Protein AF-A0A9D6I5J2-F1 (afdb_monomer_lite)

Foldseek 3Di:
DDPDDDPVLVVLLVVLLVVCVPPFPAQCVVVVVVDPDLVVVLVVLVVVVVVCLVVQNPQACPDVVVSHNVHDPSSVVSNVVSCVVRNGDDHQKDWDWDAAQFKIKIWIRHRNDQAWDLFDDDPPRTGRDIDGPIDIDGQHQQFFWDQDPVGDIDTDPDGCPVVVGAVVSVSPDDTHGNND

Radius of gyration: 21.51 Å; chains: 1; bounding box: 46×52×58 Å

pLDDT: mean 91.05, std 6.03, range [53.38, 97.94]

Structure (mmCIF, N/CA/C/O backbone):
data_AF-A0A9D6I5J2-F1
#
_entry.id   AF-A0A9D6I5J2-F1
#
loop_
_atom_site.group_PDB
_atom_site.id
_atom_site.type_symbol
_atom_site.label_atom_id
_atom_site.label_alt_id
_atom_site.label_comp_id
_atom_site.label_asym_id
_atom_site.label_entity_id
_atom_site.label_seq_id
_atom_site.pdbx_PDB_ins_code
_atom_site.Cartn_x
_atom_site.Cartn_y
_atom_site.Cartn_z
_atom_site.occupancy
_atom_site.B_iso_or_equiv
_atom_site.auth_seq_id
_atom_site.auth_comp_id
_atom_site.auth_asym_id
_atom_site.auth_atom_id
_atom_site.pdbx_PDB_model_num
ATOM 1 N N . MET A 1 1 ? -12.663 23.371 1.724 1.00 53.38 1 MET A N 1
ATOM 2 C CA . MET A 1 1 ? -11.372 22.661 1.768 1.00 53.38 1 MET A CA 1
ATOM 3 C C . MET A 1 1 ? -10.570 23.191 0.595 1.00 53.38 1 MET A C 1
ATOM 5 O O . MET A 1 1 ? -11.092 23.171 -0.513 1.00 53.38 1 MET A O 1
ATOM 9 N N . ASP A 1 2 ? -9.428 23.822 0.856 1.00 64.12 2 ASP A N 1
ATOM 10 C CA . ASP A 1 2 ? -8.541 24.316 -0.201 1.00 64.12 2 ASP A CA 1
ATOM 11 C C . ASP A 1 2 ? -7.689 23.136 -0.680 1.00 64.12 2 ASP A C 1
ATOM 13 O O . ASP A 1 2 ? -7.061 22.472 0.138 1.00 64.12 2 ASP A O 1
ATOM 17 N N . PHE A 1 3 ? -7.743 22.833 -1.976 1.00 75.56 3 PHE A N 1
ATOM 18 C CA . PHE A 1 3 ? -7.018 21.717 -2.597 1.00 75.56 3 PHE A CA 1
ATOM 19 C C . PHE A 1 3 ? -5.711 22.172 -3.253 1.00 75.56 3 PHE A C 1
ATOM 21 O O . PHE A 1 3 ? -5.094 21.421 -4.009 1.00 75.56 3 PHE A O 1
ATOM 28 N N . LYS A 1 4 ? -5.305 23.426 -3.033 1.00 87.88 4 LYS A N 1
ATOM 29 C CA . LYS A 1 4 ? -4.032 23.929 -3.536 1.00 87.88 4 LYS A CA 1
ATOM 30 C C . LYS A 1 4 ? -2.887 23.363 -2.713 1.00 87.88 4 LYS A C 1
ATOM 32 O O . LYS A 1 4 ? -2.938 23.359 -1.487 1.00 87.88 4 LYS A O 1
ATOM 37 N N . LEU A 1 5 ? -1.846 22.938 -3.418 1.00 90.81 5 LEU A N 1
ATOM 38 C CA . LEU A 1 5 ? -0.596 22.552 -2.790 1.00 90.81 5 LEU A CA 1
ATOM 39 C C . LEU A 1 5 ? 0.058 23.779 -2.151 1.00 90.81 5 LEU A C 1
ATOM 41 O O . LEU A 1 5 ? 0.074 24.872 -2.719 1.00 90.81 5 LEU A O 1
ATOM 45 N N . SER A 1 6 ? 0.613 23.585 -0.965 1.00 94.69 6 SER A N 1
ATOM 46 C CA . SER A 1 6 ? 1.518 24.530 -0.331 1.00 94.69 6 SER A CA 1
ATOM 47 C C . SER A 1 6 ? 2.826 24.656 -1.131 1.00 94.69 6 SER A C 1
ATOM 49 O O . SER A 1 6 ? 3.204 23.735 -1.858 1.00 94.69 6 SER A O 1
ATOM 51 N N . PRO A 1 7 ? 3.596 25.747 -0.954 1.00 95.75 7 PRO A N 1
ATOM 52 C CA . PRO A 1 7 ? 4.886 25.904 -1.630 1.00 95.75 7 PRO A CA 1
ATOM 53 C C . PRO A 1 7 ? 5.876 24.757 -1.365 1.00 95.75 7 PRO A C 1
ATOM 55 O O . PRO A 1 7 ? 6.688 24.424 -2.227 1.00 95.75 7 PRO A O 1
ATOM 58 N N . GLN A 1 8 ? 5.813 24.137 -0.181 1.00 94.31 8 GLN A N 1
ATOM 59 C CA . GLN A 1 8 ? 6.641 22.977 0.157 1.00 94.31 8 GLN A CA 1
ATOM 60 C C . GLN A 1 8 ? 6.232 21.737 -0.649 1.00 94.31 8 GLN A C 1
ATOM 62 O O . GLN A 1 8 ? 7.090 21.050 -1.201 1.00 94.31 8 GLN A O 1
ATOM 67 N N . GLU A 1 9 ? 4.931 21.472 -0.752 1.00 95.94 9 GLU A N 1
ATOM 68 C CA . GLU A 1 9 ? 4.384 20.353 -1.524 1.00 95.94 9 GLU A CA 1
ATOM 69 C C . GLU A 1 9 ? 4.639 20.524 -3.029 1.00 95.94 9 GLU A C 1
ATOM 71 O O . GLU A 1 9 ? 4.984 19.560 -3.714 1.00 95.94 9 GLU A O 1
ATOM 76 N N . GLU A 1 10 ? 4.552 21.753 -3.547 1.00 96.69 10 GLU A N 1
ATOM 77 C CA . GLU A 1 10 ? 4.939 22.067 -4.927 1.00 96.69 10 GLU A CA 1
ATOM 78 C C . GLU A 1 10 ? 6.428 21.797 -5.168 1.00 96.69 10 GLU A C 1
ATOM 80 O O . GLU A 1 10 ? 6.784 21.119 -6.134 1.00 96.69 10 GLU A O 1
ATOM 85 N N . ALA A 1 11 ? 7.300 22.246 -4.260 1.00 96.69 11 ALA A N 1
ATOM 86 C CA . ALA A 1 11 ? 8.733 21.984 -4.353 1.00 96.69 11 ALA A CA 1
ATOM 87 C C . ALA A 1 11 ? 9.056 20.480 -4.289 1.00 96.69 11 ALA A C 1
ATOM 89 O O . ALA A 1 11 ? 9.929 20.008 -5.027 1.00 96.69 11 ALA A O 1
ATOM 90 N N . PHE A 1 12 ? 8.346 19.715 -3.450 1.00 96.62 12 PHE A N 1
ATOM 91 C CA . PHE A 1 12 ? 8.466 18.258 -3.390 1.00 96.62 12 PHE A CA 1
ATOM 92 C C . PHE A 1 12 ? 8.060 17.611 -4.719 1.00 96.62 12 PHE A C 1
ATOM 94 O O . PHE A 1 12 ? 8.847 16.847 -5.289 1.00 96.62 12 PHE A O 1
ATOM 101 N N . ARG A 1 13 ? 6.879 17.963 -5.249 1.00 97.62 13 ARG A N 1
ATOM 102 C CA . ARG A 1 13 ? 6.378 17.474 -6.543 1.00 97.62 13 ARG A CA 1
ATOM 103 C C . ARG A 1 13 ? 7.376 17.743 -7.662 1.00 97.62 13 ARG A C 1
ATOM 105 O O . ARG A 1 13 ? 7.724 16.836 -8.413 1.00 97.62 13 ARG A O 1
ATOM 112 N N . ASP A 1 14 ? 7.861 18.974 -7.763 1.00 97.88 14 ASP A N 1
ATOM 113 C CA . ASP A 1 14 ? 8.742 19.401 -8.848 1.00 97.88 14 ASP A CA 1
ATOM 114 C C . ASP A 1 14 ? 10.149 18.793 -8.718 1.00 97.88 14 ASP A C 1
ATOM 116 O O . ASP A 1 14 ? 10.824 18.521 -9.716 1.00 97.88 14 ASP A O 1
ATOM 120 N N . GLY A 1 15 ? 10.611 18.545 -7.489 1.00 97.56 15 GLY A N 1
ATOM 121 C CA . GLY A 1 15 ? 11.826 17.776 -7.219 1.00 97.56 15 GLY A CA 1
ATOM 122 C C . GLY A 1 15 ? 11.703 16.323 -7.679 1.00 97.56 15 GLY A C 1
ATOM 123 O O . GLY A 1 15 ? 12.534 15.853 -8.458 1.00 97.56 15 GLY A O 1
ATOM 124 N N . LEU A 1 16 ? 10.640 15.636 -7.252 1.00 97.44 16 LEU A N 1
ATOM 125 C CA . LEU A 1 16 ? 10.357 14.255 -7.645 1.00 97.44 16 LEU A CA 1
ATOM 126 C C . LEU A 1 16 ? 10.171 14.120 -9.158 1.00 97.44 16 LEU A C 1
ATOM 128 O O . LEU A 1 16 ? 10.732 13.215 -9.771 1.00 97.44 16 LEU A O 1
ATOM 132 N N . ARG A 1 17 ? 9.439 15.046 -9.778 1.00 97.88 17 ARG A N 1
ATOM 133 C CA . ARG A 1 17 ? 9.216 15.069 -11.225 1.00 97.88 17 ARG A CA 1
ATOM 134 C C . ARG A 1 17 ? 10.527 15.103 -12.003 1.00 97.88 17 ARG A C 1
ATOM 136 O O . ARG A 1 17 ? 10.732 14.258 -12.871 1.00 97.88 17 ARG A O 1
ATOM 143 N N . ARG A 1 18 ? 11.427 16.029 -11.656 1.00 97.94 18 ARG A N 1
ATOM 144 C CA . ARG A 1 18 ? 12.757 16.126 -12.281 1.00 97.94 18 ARG A CA 1
ATOM 145 C C . ARG A 1 18 ? 13.584 14.866 -12.057 1.00 97.94 18 ARG A C 1
ATOM 147 O O . ARG A 1 18 ? 14.284 14.419 -12.960 1.00 97.94 18 ARG A O 1
ATOM 154 N N . TRP A 1 19 ? 13.501 14.271 -10.868 1.00 97.88 19 TRP A N 1
ATOM 155 C CA . TRP A 1 19 ? 14.199 13.019 -10.593 1.00 97.88 19 TRP A CA 1
ATOM 156 C C . TRP A 1 19 ? 13.673 11.873 -11.470 1.00 97.88 19 TRP A C 1
ATOM 158 O O . TRP A 1 19 ? 14.471 11.134 -12.049 1.00 97.88 19 TRP A O 1
ATOM 168 N N . LEU A 1 20 ? 12.350 11.758 -11.630 1.00 97.56 20 LEU A N 1
ATOM 169 C CA . LEU A 1 20 ? 11.712 10.750 -12.480 1.00 97.56 20 LEU A CA 1
ATOM 170 C C . LEU A 1 20 ? 12.040 10.942 -13.964 1.00 97.56 20 LEU A C 1
ATOM 172 O O . LEU A 1 20 ? 12.239 9.952 -14.656 1.00 97.56 20 LEU A O 1
ATOM 176 N N . GLU A 1 21 ? 12.158 12.175 -14.457 1.00 96.50 21 GLU A N 1
ATOM 177 C CA . GLU A 1 21 ? 12.567 12.444 -15.848 1.00 96.50 21 GLU A CA 1
ATOM 178 C C . GLU A 1 21 ? 13.942 11.853 -16.191 1.00 96.50 21 GLU A C 1
ATOM 180 O O . GLU A 1 21 ? 14.167 11.437 -17.326 1.00 96.50 21 GLU A O 1
ATOM 185 N N . VAL A 1 22 ? 14.846 11.788 -15.210 1.00 96.81 22 VAL A N 1
ATOM 186 C CA . VAL A 1 22 ? 16.203 11.250 -15.384 1.00 96.81 22 VAL A CA 1
ATOM 187 C C . VAL A 1 22 ? 16.272 9.750 -15.087 1.00 96.81 22 VAL A C 1
ATOM 189 O O . VAL A 1 22 ? 17.020 9.028 -15.743 1.00 96.81 22 VAL A O 1
ATOM 192 N N . ASN A 1 23 ? 15.524 9.272 -14.088 1.00 96.88 23 ASN A N 1
ATOM 193 C CA . ASN A 1 23 ? 15.721 7.936 -13.518 1.00 96.88 23 ASN A CA 1
ATOM 194 C C . ASN A 1 23 ? 14.630 6.925 -13.875 1.00 96.88 23 ASN A C 1
ATOM 196 O O . ASN A 1 23 ? 14.892 5.721 -13.806 1.00 96.88 23 ASN A O 1
ATOM 200 N N . ALA A 1 24 ? 13.417 7.370 -14.219 1.00 94.69 24 ALA A N 1
ATOM 201 C CA . ALA A 1 24 ? 12.339 6.451 -14.554 1.00 94.69 24 ALA A CA 1
ATOM 202 C C . ALA A 1 24 ? 12.680 5.699 -15.851 1.00 94.69 24 ALA A C 1
ATOM 204 O O . ALA A 1 24 ? 13.175 6.295 -16.809 1.00 94.69 24 ALA A O 1
ATOM 205 N N . PRO A 1 25 ? 12.366 4.400 -15.945 1.00 91.75 25 PRO A N 1
ATOM 206 C CA . PRO A 1 25 ? 12.736 3.593 -17.107 1.00 91.75 25 PRO A CA 1
ATOM 207 C C . PRO A 1 25 ? 11.886 3.858 -18.361 1.00 91.75 25 PRO A C 1
ATOM 209 O O . PRO A 1 25 ? 11.995 3.134 -19.353 1.00 91.75 25 PRO A O 1
ATOM 212 N N . GLY A 1 26 ? 11.036 4.886 -18.327 1.00 90.62 26 GLY A N 1
ATOM 213 C CA . GLY A 1 26 ? 9.978 5.136 -19.297 1.00 90.62 26 GLY A CA 1
ATOM 214 C C . GLY A 1 26 ? 8.699 4.368 -18.966 1.00 90.62 26 GLY A C 1
ATOM 215 O O . GLY A 1 26 ? 8.538 3.846 -17.866 1.00 90.62 26 GLY A O 1
ATOM 216 N N . ASP A 1 27 ? 7.786 4.306 -19.938 1.00 94.88 27 ASP A N 1
ATOM 217 C CA . ASP A 1 27 ? 6.469 3.679 -19.785 1.00 94.88 27 ASP A CA 1
ATOM 218 C C . ASP A 1 27 ? 6.597 2.195 -19.413 1.00 94.88 27 ASP A C 1
ATOM 220 O O . ASP A 1 27 ? 6.912 1.351 -20.264 1.00 94.88 27 ASP A O 1
ATOM 224 N N . TRP A 1 28 ? 6.331 1.877 -18.144 1.00 93.62 28 TRP A N 1
ATOM 225 C CA . TRP A 1 28 ? 6.510 0.538 -17.602 1.00 93.62 28 TRP A CA 1
ATOM 226 C C . TRP A 1 28 ? 5.716 -0.518 -18.369 1.00 93.62 28 TRP A C 1
ATOM 228 O O . TRP A 1 28 ? 6.221 -1.618 -18.584 1.00 93.62 28 TRP A O 1
ATOM 238 N N . ALA A 1 29 ? 4.531 -0.186 -18.891 1.00 91.06 29 ALA A N 1
ATOM 239 C CA . ALA A 1 29 ? 3.733 -1.129 -19.672 1.00 91.06 29 ALA A CA 1
ATOM 240 C C . ALA A 1 29 ? 4.449 -1.594 -20.954 1.00 91.06 29 ALA A C 1
ATOM 242 O O . ALA A 1 29 ? 4.227 -2.721 -21.399 1.00 91.06 29 ALA A O 1
ATOM 243 N N . LYS A 1 30 ? 5.328 -0.755 -21.521 1.00 93.25 30 LYS A N 1
ATOM 244 C CA . LYS 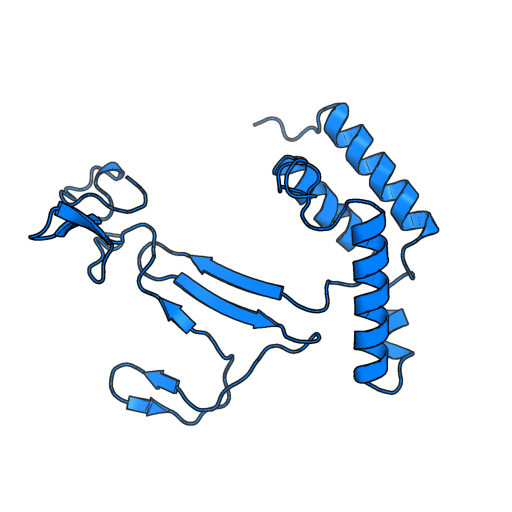A 1 30 ? 6.172 -1.074 -22.687 1.00 93.25 30 LYS A CA 1
ATOM 245 C C . LYS A 1 30 ? 7.522 -1.664 -22.298 1.00 93.25 30 LYS A C 1
ATOM 247 O O . LYS A 1 30 ? 8.108 -2.418 -23.069 1.00 93.25 30 LYS A O 1
ATOM 252 N N . VAL A 1 31 ? 8.060 -1.277 -21.144 1.00 92.94 31 VAL A N 1
ATOM 253 C CA . VAL A 1 31 ? 9.337 -1.803 -20.648 1.00 92.94 31 VAL A CA 1
ATOM 254 C C . VAL A 1 31 ? 9.159 -3.246 -20.185 1.00 92.94 31 VAL A C 1
ATOM 256 O O . VAL A 1 31 ? 9.949 -4.099 -20.578 1.00 92.94 31 VAL A O 1
ATOM 259 N N . ARG A 1 32 ? 8.082 -3.550 -19.448 1.00 90.44 32 ARG A N 1
ATOM 260 C CA . ARG A 1 32 ? 7.796 -4.900 -18.937 1.00 90.44 32 ARG A CA 1
ATOM 261 C C . ARG A 1 32 ? 7.727 -5.953 -20.044 1.00 90.44 32 ARG A C 1
ATOM 263 O O . ARG A 1 32 ? 8.176 -7.073 -19.847 1.00 90.44 32 ARG A O 1
ATOM 270 N N . SER A 1 33 ? 7.221 -5.589 -21.227 1.00 90.75 33 SER A N 1
ATOM 271 C CA . SER A 1 33 ? 7.093 -6.509 -22.365 1.00 90.75 33 SER A CA 1
ATOM 272 C C . SER A 1 33 ? 8.424 -6.835 -23.049 1.00 90.75 33 SER A C 1
ATOM 274 O O . SER A 1 33 ? 8.434 -7.621 -23.989 1.00 90.75 33 SER A O 1
ATOM 276 N N . ARG A 1 34 ? 9.537 -6.208 -22.637 1.00 92.62 34 ARG A N 1
ATOM 277 C CA . ARG A 1 34 ? 10.881 -6.487 -23.171 1.00 92.62 34 ARG A CA 1
ATOM 278 C C . ARG A 1 34 ? 11.565 -7.662 -22.481 1.00 92.62 34 ARG A C 1
ATOM 280 O O . ARG A 1 34 ? 12.508 -8.207 -23.041 1.00 92.62 34 ARG A O 1
ATOM 287 N N . PHE A 1 35 ? 11.130 -8.012 -21.276 1.00 92.69 35 PHE A N 1
ATOM 288 C CA . PHE A 1 35 ? 11.695 -9.125 -20.523 1.00 92.69 35 PHE A CA 1
ATOM 289 C C . PHE A 1 35 ? 11.062 -10.432 -20.986 1.00 92.69 35 PHE A C 1
ATOM 291 O O . PHE A 1 35 ? 9.840 -10.509 -21.140 1.00 92.69 35 PHE A O 1
ATOM 298 N N . ALA A 1 36 ? 11.894 -11.446 -21.213 1.00 91.75 36 ALA A N 1
ATOM 299 C CA . ALA A 1 36 ? 11.443 -12.749 -21.686 1.00 91.75 36 ALA A CA 1
ATOM 300 C C . ALA A 1 36 ? 10.888 -13.591 -20.536 1.00 91.75 36 ALA A C 1
ATOM 302 O O . ALA A 1 36 ? 9.972 -14.390 -20.731 1.00 91.75 36 ALA A O 1
ATOM 303 N N . THR A 1 37 ? 11.442 -13.398 -19.338 1.00 92.25 37 THR A N 1
ATOM 304 C CA . THR A 1 37 ? 11.060 -14.143 -18.141 1.00 92.25 37 THR A CA 1
ATOM 305 C C . THR A 1 37 ? 10.573 -13.219 -17.038 1.00 92.25 37 THR A C 1
ATOM 307 O O . THR A 1 37 ? 10.776 -12.002 -17.045 1.00 92.25 37 THR A O 1
ATOM 310 N N . ARG A 1 38 ? 9.898 -13.814 -16.060 1.00 85.75 38 ARG A N 1
ATOM 311 C CA . ARG A 1 38 ? 9.372 -13.088 -14.909 1.00 85.75 38 ARG A CA 1
ATOM 312 C C . ARG A 1 38 ? 10.472 -12.782 -13.904 1.00 85.75 38 ARG A C 1
ATOM 314 O O . ARG A 1 38 ? 10.492 -11.704 -13.326 1.00 85.75 38 ARG A O 1
ATOM 321 N N . GLU A 1 39 ? 11.428 -13.686 -13.756 1.00 90.56 39 GLU A N 1
ATOM 322 C CA . GLU A 1 39 ? 12.621 -13.515 -12.934 1.00 90.56 39 GLU A CA 1
ATOM 323 C C . GLU A 1 39 ? 13.403 -12.263 -13.352 1.00 90.56 39 GLU A C 1
ATOM 325 O O . GLU A 1 39 ? 13.824 -11.486 -12.495 1.00 90.56 39 GLU A O 1
ATOM 330 N N . GLU A 1 40 ? 13.524 -12.017 -14.660 1.00 93.00 40 GLU A N 1
ATOM 331 C CA . GLU A 1 40 ? 14.116 -10.793 -15.207 1.00 93.00 40 GLU A CA 1
ATOM 332 C C . GLU A 1 40 ? 13.313 -9.540 -14.832 1.00 93.00 40 GLU A C 1
ATOM 334 O O . GLU A 1 40 ? 13.896 -8.543 -14.400 1.00 93.00 40 GLU A O 1
ATOM 339 N N . GLN A 1 41 ? 11.978 -9.592 -14.935 1.00 92.19 41 GLN A N 1
ATOM 340 C CA . GLN A 1 41 ? 11.111 -8.483 -14.517 1.00 92.19 41 GLN A CA 1
ATOM 341 C C . GLN A 1 41 ? 11.279 -8.176 -13.027 1.00 92.19 41 GLN A C 1
ATOM 343 O O . GLN A 1 41 ? 11.399 -7.015 -12.648 1.00 92.19 41 GLN A O 1
ATOM 348 N N . ILE A 1 42 ? 11.332 -9.197 -12.171 1.00 92.25 42 ILE A N 1
ATOM 349 C CA . ILE A 1 42 ? 11.482 -9.016 -10.723 1.00 92.25 42 ILE A CA 1
ATOM 350 C C . ILE A 1 42 ? 12.871 -8.514 -10.354 1.00 92.25 42 ILE A C 1
ATOM 352 O O . ILE A 1 42 ? 12.988 -7.635 -9.499 1.00 92.25 42 ILE A O 1
ATOM 356 N N . ALA A 1 43 ? 13.922 -9.005 -11.009 1.00 93.62 43 ALA A N 1
ATOM 357 C CA . ALA A 1 43 ? 15.262 -8.456 -10.841 1.00 93.62 43 ALA A CA 1
ATOM 358 C C . ALA A 1 43 ? 15.291 -6.960 -11.194 1.00 93.62 43 ALA A C 1
ATOM 360 O O . ALA A 1 43 ? 15.827 -6.157 -10.430 1.00 93.62 43 ALA A O 1
ATOM 361 N N . PHE A 1 44 ? 14.633 -6.580 -12.292 1.00 95.06 44 PHE A N 1
ATOM 362 C CA . PHE A 1 44 ? 14.490 -5.186 -12.690 1.00 95.06 44 PHE A CA 1
ATOM 363 C C . PHE A 1 44 ? 13.695 -4.356 -11.669 1.00 95.06 44 PHE A C 1
ATOM 365 O O . PHE A 1 44 ? 14.143 -3.284 -11.269 1.00 95.06 44 PHE A O 1
ATOM 372 N N . LEU A 1 45 ? 12.544 -4.847 -11.197 1.00 94.44 45 LEU A N 1
ATOM 373 C CA . LEU A 1 45 ? 11.729 -4.147 -10.198 1.00 94.44 45 LEU A CA 1
ATOM 374 C C . LEU A 1 45 ? 12.461 -3.977 -8.859 1.00 94.44 45 LEU A C 1
ATOM 376 O O . LEU A 1 45 ? 12.287 -2.963 -8.186 1.00 94.44 45 LEU A O 1
ATOM 380 N N . ARG A 1 46 ? 13.315 -4.933 -8.473 1.00 94.75 46 ARG A N 1
ATOM 381 C CA . ARG A 1 46 ? 14.181 -4.811 -7.289 1.00 94.75 46 ARG A CA 1
ATOM 382 C C . ARG A 1 46 ? 15.269 -3.749 -7.477 1.00 94.75 46 ARG A C 1
ATOM 384 O O . ARG A 1 46 ? 15.549 -3.021 -6.528 1.00 94.75 46 ARG A O 1
ATOM 391 N N . ASP A 1 47 ? 15.857 -3.630 -8.671 1.00 95.56 47 ASP A N 1
ATOM 392 C CA . ASP A 1 47 ? 16.780 -2.526 -8.994 1.00 95.56 47 ASP A CA 1
ATOM 393 C C . ASP A 1 47 ? 16.058 -1.174 -8.957 1.00 95.56 47 ASP A C 1
ATOM 395 O O . ASP A 1 47 ? 16.531 -0.223 -8.340 1.00 95.56 47 ASP A O 1
ATOM 399 N N . TRP A 1 48 ? 14.858 -1.107 -9.533 1.00 95.81 48 TRP A N 1
ATOM 400 C CA . TRP A 1 48 ? 14.015 0.082 -9.483 1.00 95.81 48 TRP A CA 1
ATOM 401 C C . TRP A 1 48 ? 13.680 0.501 -8.044 1.00 95.81 48 TRP A C 1
ATOM 403 O O . TRP A 1 48 ? 13.888 1.657 -7.670 1.00 95.81 48 TRP A O 1
ATOM 413 N N . GLN A 1 49 ? 13.244 -0.442 -7.204 1.00 95.19 49 GLN A N 1
ATOM 414 C CA . GLN A 1 49 ? 13.002 -0.196 -5.782 1.00 95.19 49 GLN A CA 1
ATOM 415 C C . GLN A 1 49 ? 14.265 0.300 -5.065 1.00 95.19 49 GLN A C 1
ATOM 417 O O . GLN A 1 49 ? 14.174 1.193 -4.223 1.00 95.19 49 GLN A O 1
ATOM 422 N N . ARG A 1 50 ? 15.443 -0.247 -5.392 1.00 95.44 50 ARG A N 1
ATOM 423 C CA . ARG A 1 50 ? 16.719 0.209 -4.825 1.00 95.44 50 ARG A CA 1
ATOM 424 C C . ARG A 1 50 ? 17.001 1.667 -5.181 1.00 95.44 50 ARG A C 1
ATOM 426 O O . ARG A 1 50 ? 17.336 2.434 -4.288 1.00 95.44 50 ARG A O 1
ATOM 433 N N . ARG A 1 51 ? 16.795 2.075 -6.436 1.00 96.19 51 ARG A N 1
ATOM 434 C CA . ARG A 1 51 ? 16.964 3.480 -6.857 1.00 96.19 51 ARG A CA 1
ATOM 435 C C . ARG A 1 51 ? 16.011 4.419 -6.126 1.00 96.19 51 ARG A C 1
ATOM 437 O O . ARG A 1 51 ? 16.418 5.493 -5.695 1.00 96.19 51 ARG A O 1
ATOM 444 N N . LEU A 1 52 ? 14.750 4.010 -5.961 1.00 95.50 52 LEU A N 1
ATOM 445 C CA . LEU A 1 52 ? 13.781 4.764 -5.162 1.00 95.50 52 LEU A CA 1
ATOM 446 C C . LEU A 1 52 ? 14.230 4.879 -3.700 1.00 95.50 52 LEU A C 1
ATOM 448 O O . LEU A 1 52 ? 14.118 5.951 -3.114 1.00 95.50 52 LEU A O 1
ATOM 452 N N . TYR A 1 53 ? 14.759 3.801 -3.118 1.00 93.88 53 TYR A N 1
ATOM 453 C CA . TYR A 1 53 ? 15.296 3.806 -1.758 1.00 93.88 53 TYR A CA 1
ATOM 454 C C . TYR A 1 53 ? 16.494 4.752 -1.617 1.00 93.88 53 TYR A C 1
ATOM 456 O O . TYR A 1 53 ? 16.490 5.599 -0.731 1.00 93.88 53 TYR A O 1
ATOM 464 N N . GLU A 1 54 ? 17.472 4.673 -2.521 1.00 94.50 54 GLU A N 1
ATOM 465 C CA . GLU A 1 54 ? 18.657 5.544 -2.527 1.00 94.50 54 GLU A CA 1
ATOM 466 C C . GLU A 1 54 ? 18.292 7.027 -2.691 1.00 94.50 54 GLU A C 1
ATOM 468 O O . GLU A 1 54 ? 18.954 7.898 -2.131 1.00 94.50 54 GLU A O 1
ATOM 473 N N . ALA A 1 55 ? 17.204 7.323 -3.406 1.00 94.44 55 ALA A N 1
ATOM 474 C CA . ALA A 1 55 ? 16.654 8.671 -3.539 1.00 94.44 55 ALA A CA 1
ATOM 475 C C . ALA A 1 55 ? 15.755 9.109 -2.359 1.00 94.44 55 ALA A C 1
ATOM 477 O O . ALA A 1 55 ? 15.267 10.242 -2.337 1.00 94.44 55 ALA A O 1
ATOM 478 N N . GLY A 1 56 ? 15.538 8.241 -1.365 1.00 93.31 56 GLY A N 1
ATOM 479 C CA . GLY A 1 56 ? 14.739 8.528 -0.170 1.00 93.31 56 GLY A CA 1
ATOM 480 C C . GLY A 1 56 ? 13.224 8.494 -0.398 1.00 93.31 56 GLY A C 1
ATOM 481 O O . GLY A 1 56 ? 12.488 9.202 0.289 1.00 93.31 56 GLY A O 1
ATOM 482 N N . TYR A 1 57 ? 12.754 7.715 -1.376 1.00 93.56 57 TYR A N 1
ATOM 483 C CA . TYR A 1 57 ? 11.335 7.556 -1.719 1.00 93.56 57 TYR A CA 1
ATOM 484 C C . TYR A 1 57 ? 10.711 6.242 -1.219 1.00 93.56 57 TYR A C 1
ATOM 486 O O . TYR A 1 57 ? 9.516 6.013 -1.394 1.00 93.56 57 TYR A O 1
ATOM 494 N N . VAL A 1 58 ? 11.487 5.373 -0.569 1.00 92.06 58 VAL A N 1
ATOM 495 C CA . VAL A 1 58 ? 10.971 4.184 0.129 1.00 92.06 58 VAL A CA 1
ATOM 496 C C . VAL A 1 58 ? 10.858 4.503 1.617 1.00 92.06 58 VAL A C 1
ATOM 498 O O . VAL A 1 58 ? 11.766 5.101 2.184 1.00 92.06 58 VAL A O 1
ATOM 501 N N . GLY A 1 59 ? 9.741 4.130 2.251 1.00 89.50 59 GLY A N 1
ATOM 502 C CA . GLY A 1 59 ? 9.484 4.501 3.650 1.00 89.50 59 GLY A CA 1
ATOM 503 C C . GLY A 1 59 ? 9.200 5.997 3.830 1.00 89.50 59 GLY A C 1
ATOM 504 O O . GLY A 1 59 ? 9.565 6.576 4.844 1.00 89.50 59 GLY A O 1
ATOM 505 N N . LEU A 1 60 ? 8.560 6.634 2.841 1.00 91.75 60 LEU A N 1
ATOM 506 C CA . LEU A 1 60 ? 8.316 8.084 2.794 1.00 91.75 60 LEU A CA 1
ATOM 507 C C . LEU A 1 60 ? 7.791 8.669 4.112 1.00 91.75 60 LEU A C 1
ATOM 509 O O . LEU A 1 60 ? 8.389 9.603 4.631 1.00 91.75 60 LEU A O 1
ATOM 513 N N . HIS A 1 61 ? 6.725 8.100 4.673 1.00 90.81 61 HIS A N 1
ATOM 514 C CA . HIS A 1 61 ? 6.097 8.606 5.899 1.00 90.81 61 HIS A CA 1
ATOM 515 C C . HIS A 1 61 ? 6.844 8.231 7.188 1.00 90.81 61 HIS A C 1
ATOM 517 O O . HIS A 1 61 ? 6.511 8.741 8.255 1.00 90.81 61 HIS A O 1
ATOM 523 N N . TRP A 1 62 ? 7.821 7.319 7.125 1.00 92.31 62 TRP A N 1
ATOM 524 C CA . TRP A 1 62 ? 8.548 6.901 8.321 1.00 92.31 62 TRP A CA 1
ATOM 525 C C . TRP A 1 62 ? 9.421 8.053 8.817 1.00 92.31 62 TRP A C 1
ATOM 527 O O . TRP A 1 62 ? 10.023 8.741 7.988 1.00 92.31 62 TRP A O 1
ATOM 537 N N . PRO A 1 63 ? 9.530 8.256 10.140 1.00 93.38 63 PRO A N 1
ATOM 538 C CA . PRO A 1 63 ? 10.458 9.226 10.703 1.00 93.38 63 PRO A CA 1
ATOM 539 C C . PRO A 1 63 ? 11.898 8.997 10.227 1.00 93.38 63 PRO A C 1
ATOM 541 O O . PRO A 1 63 ? 12.306 7.873 9.907 1.00 93.38 63 PRO A O 1
ATOM 544 N N . THR A 1 64 ? 12.678 10.074 10.167 1.00 91.56 64 THR A N 1
ATOM 545 C CA . THR A 1 64 ? 14.041 10.042 9.620 1.00 91.56 64 THR A CA 1
ATOM 546 C C . THR A 1 64 ? 14.990 9.221 10.491 1.00 91.56 64 THR A C 1
ATOM 548 O O . THR A 1 64 ? 15.887 8.566 9.961 1.00 91.56 64 THR A O 1
ATOM 551 N N . GLU A 1 65 ? 14.754 9.154 11.803 1.00 93.38 65 GLU A N 1
ATOM 552 C CA . GLU A 1 65 ? 15.491 8.304 12.744 1.00 93.38 65 GLU A CA 1
ATOM 553 C C . GLU A 1 65 ? 15.353 6.800 12.453 1.00 93.38 65 GLU A C 1
ATOM 555 O O . GLU A 1 65 ? 16.226 6.020 12.832 1.00 93.38 65 GLU A O 1
ATOM 560 N N . TYR A 1 66 ? 14.301 6.394 11.735 1.00 91.00 66 TYR A N 1
ATOM 561 C CA . TYR A 1 66 ? 14.081 5.015 11.290 1.00 91.00 66 TYR A CA 1
ATOM 562 C C . TYR A 1 66 ? 14.452 4.800 9.815 1.00 91.00 66 TYR A C 1
ATOM 564 O O . TYR A 1 66 ? 14.141 3.756 9.243 1.00 91.00 66 TYR A O 1
ATOM 572 N N . GLY A 1 67 ? 15.127 5.774 9.191 1.00 86.19 67 GLY A N 1
ATOM 573 C CA . GLY A 1 67 ? 15.583 5.702 7.802 1.00 86.19 67 GLY A CA 1
ATOM 574 C C . GLY A 1 67 ? 14.532 6.090 6.758 1.00 86.19 67 GLY A C 1
ATOM 575 O O . GLY A 1 67 ? 14.753 5.847 5.573 1.00 86.19 67 GLY A O 1
ATOM 576 N N . GLY A 1 68 ? 13.404 6.670 7.179 1.00 91.00 68 GLY A N 1
ATOM 577 C CA . GLY A 1 68 ? 12.399 7.235 6.280 1.00 91.00 68 GLY A CA 1
ATOM 578 C C . GLY A 1 68 ? 12.655 8.699 5.920 1.00 91.00 68 GLY A C 1
ATOM 579 O O . GLY A 1 68 ? 13.710 9.263 6.216 1.00 91.00 68 GLY A O 1
ATOM 580 N N . ARG A 1 69 ? 11.667 9.334 5.279 1.00 92.31 69 ARG A N 1
ATOM 581 C CA . ARG A 1 69 ? 11.739 10.750 4.871 1.00 92.31 69 ARG A CA 1
ATOM 582 C C . ARG A 1 69 ? 10.975 11.697 5.808 1.00 92.31 69 ARG A C 1
ATOM 584 O O . ARG A 1 69 ? 11.174 12.904 5.730 1.00 92.31 69 ARG A O 1
ATOM 591 N N . GLY A 1 70 ? 10.111 11.178 6.678 1.00 93.69 70 GLY A N 1
ATOM 592 C CA . GLY A 1 70 ? 9.196 11.976 7.498 1.00 93.69 70 GLY A CA 1
ATOM 593 C C . GLY A 1 70 ? 8.168 12.746 6.664 1.00 93.69 70 GLY A C 1
ATOM 594 O O . GLY A 1 70 ? 7.737 13.823 7.064 1.00 93.69 70 GLY A O 1
ATOM 595 N N . ALA A 1 71 ? 7.827 12.229 5.481 1.00 94.19 71 ALA A N 1
ATOM 596 C CA . ALA A 1 71 ? 6.916 12.874 4.549 1.00 94.19 71 ALA A CA 1
ATOM 597 C C . ALA A 1 71 ? 5.481 12.884 5.086 1.00 94.19 71 ALA A C 1
ATOM 599 O O . ALA A 1 71 ? 5.016 11.931 5.717 1.00 94.19 71 ALA A O 1
ATOM 600 N N . THR A 1 72 ? 4.762 13.956 4.786 1.00 94.38 72 THR A N 1
ATOM 601 C CA . THR A 1 72 ? 3.342 14.092 5.118 1.00 94.38 72 THR A CA 1
ATOM 602 C C . THR A 1 72 ? 2.468 13.170 4.258 1.00 94.38 72 THR A C 1
ATOM 604 O O . THR A 1 72 ? 2.892 12.668 3.214 1.00 94.38 72 THR A O 1
ATOM 607 N N . ILE A 1 73 ? 1.202 12.991 4.653 1.00 90.94 73 ILE A N 1
ATOM 608 C CA . ILE A 1 73 ? 0.208 12.256 3.848 1.00 90.94 73 ILE A CA 1
ATOM 609 C C . ILE A 1 73 ? 0.054 12.890 2.456 1.00 90.94 73 ILE A C 1
ATOM 611 O O . ILE A 1 73 ? -0.060 12.175 1.461 1.00 90.94 73 ILE A O 1
ATOM 615 N N . MET A 1 74 ? 0.102 14.223 2.368 1.00 93.06 74 MET A N 1
ATOM 616 C CA . MET A 1 74 ? -0.001 14.935 1.094 1.00 93.06 74 MET A CA 1
ATOM 617 C C . MET A 1 74 ? 1.222 14.710 0.205 1.00 93.06 74 MET A C 1
ATOM 619 O O . MET A 1 74 ? 1.071 14.416 -0.976 1.00 93.06 74 MET A O 1
ATOM 623 N N . GLU A 1 75 ? 2.434 14.757 0.757 1.00 95.06 75 GLU A N 1
ATOM 624 C CA . GLU A 1 75 ? 3.653 14.423 0.006 1.00 95.06 75 GLU A CA 1
ATOM 625 C C . GLU A 1 75 ? 3.654 12.957 -0.454 1.00 95.06 75 GLU A C 1
ATOM 627 O O . GLU A 1 75 ? 4.085 12.654 -1.568 1.00 95.06 75 GLU A O 1
ATOM 632 N N . GLN A 1 76 ? 3.119 12.039 0.356 1.00 93.94 76 GLN A N 1
ATOM 633 C CA . GLN A 1 76 ? 2.944 10.645 -0.047 1.00 93.94 76 GLN A CA 1
ATOM 634 C C . GLN A 1 76 ? 1.935 10.500 -1.199 1.00 93.94 76 GLN A C 1
ATOM 636 O O . GLN A 1 76 ? 2.191 9.742 -2.136 1.00 93.94 76 GLN A O 1
ATOM 641 N N . ALA A 1 77 ? 0.821 11.236 -1.172 1.00 93.81 77 ALA A N 1
ATOM 642 C CA . ALA A 1 77 ? -0.139 11.261 -2.275 1.00 93.81 77 ALA A CA 1
ATOM 643 C C . ALA A 1 77 ? 0.505 11.802 -3.564 1.00 93.81 77 ALA A C 1
ATOM 645 O O . ALA A 1 77 ? 0.445 11.144 -4.602 1.00 93.81 77 ALA A O 1
ATOM 646 N N . ILE A 1 78 ? 1.220 12.930 -3.472 1.00 96.06 78 ILE A N 1
ATOM 647 C CA . ILE A 1 78 ? 1.975 13.523 -4.588 1.00 96.06 78 ILE A CA 1
ATOM 648 C C . ILE A 1 78 ? 2.980 12.525 -5.170 1.00 96.06 78 ILE A C 1
ATOM 650 O O . ILE A 1 78 ? 3.152 12.449 -6.387 1.00 96.06 78 ILE A O 1
ATOM 654 N N . PHE A 1 79 ? 3.649 11.741 -4.321 1.00 95.88 79 PHE A N 1
ATOM 655 C CA . PHE A 1 79 ? 4.586 10.722 -4.779 1.00 95.88 79 PHE A CA 1
ATOM 656 C C . PHE A 1 79 ? 3.923 9.683 -5.687 1.00 95.88 79 PHE A C 1
ATOM 658 O O . PHE A 1 79 ? 4.425 9.407 -6.781 1.00 95.88 79 PHE A O 1
ATOM 665 N N . TYR A 1 80 ? 2.782 9.138 -5.264 1.00 94.38 80 TYR A N 1
ATOM 666 C CA . TYR A 1 80 ? 2.045 8.165 -6.068 1.00 94.38 80 TYR A CA 1
ATOM 667 C C . TYR A 1 80 ? 1.474 8.784 -7.348 1.00 94.38 80 TYR A C 1
ATOM 669 O O . TYR A 1 80 ? 1.533 8.150 -8.404 1.00 94.38 80 TYR A O 1
ATOM 677 N N . GLU A 1 81 ? 0.993 10.028 -7.292 1.00 95.50 81 GLU A N 1
ATOM 678 C CA . GLU A 1 81 ? 0.536 10.761 -8.477 1.00 95.50 81 GLU A CA 1
ATOM 679 C C . GLU A 1 81 ? 1.653 10.932 -9.515 1.00 95.50 81 GLU A C 1
ATOM 681 O O . GLU A 1 81 ? 1.446 10.669 -10.701 1.00 95.50 81 GLU A O 1
ATOM 686 N N . GLU A 1 82 ? 2.857 11.326 -9.094 1.00 97.06 82 GLU A N 1
ATOM 687 C CA . GLU A 1 82 ? 3.982 11.511 -10.013 1.00 97.06 82 GLU A CA 1
ATOM 688 C C . GLU A 1 82 ? 4.517 10.185 -10.571 1.00 97.06 82 GLU A C 1
ATOM 690 O O . GLU A 1 82 ? 4.865 10.136 -11.755 1.00 97.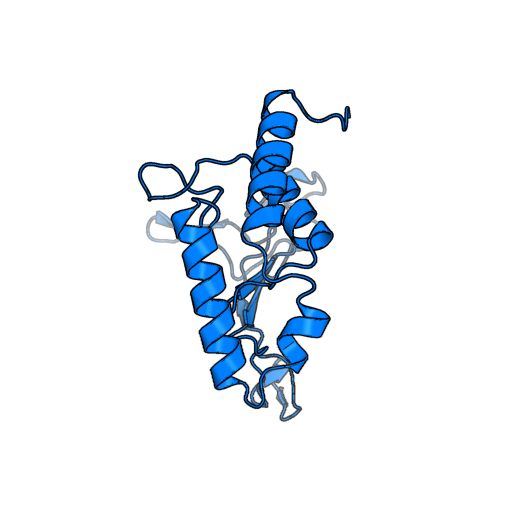06 82 GLU A O 1
ATOM 695 N N . LEU A 1 83 ? 4.530 9.099 -9.785 1.00 95.81 83 LEU A N 1
ATOM 696 C CA . LEU A 1 83 ? 4.836 7.761 -10.307 1.00 95.81 83 LEU A CA 1
ATOM 697 C C . LEU A 1 83 ? 3.826 7.337 -11.380 1.00 95.81 83 LEU A C 1
ATOM 699 O O . LEU A 1 83 ? 4.227 6.873 -12.451 1.00 95.81 83 LEU A O 1
ATOM 703 N N . ALA A 1 84 ? 2.530 7.543 -11.127 1.00 95.12 84 ALA A N 1
ATOM 704 C CA . ALA A 1 84 ? 1.469 7.230 -12.079 1.00 95.12 84 ALA A CA 1
ATOM 705 C C . ALA A 1 84 ? 1.583 8.084 -13.352 1.00 95.12 84 ALA A C 1
ATOM 707 O O . ALA A 1 84 ? 1.520 7.555 -14.466 1.00 95.12 84 ALA A O 1
ATOM 708 N N . ARG A 1 85 ? 1.839 9.393 -13.210 1.00 96.12 85 ARG A N 1
ATOM 709 C CA . ARG A 1 85 ? 2.077 10.317 -14.331 1.00 96.12 85 ARG A CA 1
ATOM 710 C C . ARG A 1 85 ? 3.264 9.871 -15.183 1.00 96.12 85 ARG A C 1
ATOM 712 O O . ARG A 1 85 ? 3.174 9.873 -16.410 1.00 96.12 85 ARG A O 1
ATOM 719 N N . ALA A 1 86 ? 4.367 9.488 -14.541 1.00 96.56 86 ALA A N 1
ATOM 720 C CA . ALA A 1 86 ? 5.564 8.989 -15.211 1.00 96.56 86 ALA A CA 1
ATOM 721 C C . ALA A 1 86 ? 5.388 7.573 -15.788 1.00 96.56 86 ALA A C 1
ATOM 723 O O . ALA A 1 86 ? 6.269 7.108 -16.512 1.00 96.56 86 ALA A O 1
ATOM 724 N N . ARG A 1 87 ? 4.268 6.893 -15.488 1.00 96.31 87 ARG A N 1
ATOM 725 C CA . ARG A 1 87 ? 4.037 5.468 -15.782 1.00 96.31 87 ARG A CA 1
ATOM 726 C C . ARG A 1 87 ? 5.198 4.605 -15.291 1.00 96.31 87 ARG A C 1
ATOM 728 O O . ARG A 1 87 ? 5.631 3.681 -15.983 1.00 96.31 87 ARG A O 1
ATOM 735 N N . ALA A 1 88 ? 5.735 4.969 -14.132 1.00 95.94 88 ALA A N 1
ATOM 736 C CA . ALA A 1 88 ? 6.857 4.287 -13.525 1.00 95.94 88 ALA A CA 1
ATOM 737 C C . ALA A 1 88 ? 6.434 2.895 -13.016 1.00 95.94 88 ALA A C 1
ATOM 739 O O . ALA A 1 88 ? 5.246 2.660 -12.779 1.00 95.94 88 ALA A O 1
ATOM 740 N N . PRO A 1 89 ? 7.383 1.961 -12.853 1.00 93.31 89 PRO A N 1
ATOM 741 C CA . PRO A 1 89 ? 7.077 0.650 -12.308 1.00 93.31 89 PRO A CA 1
ATOM 742 C C . PRO A 1 89 ? 6.605 0.720 -10.853 1.00 93.31 89 PRO A C 1
ATOM 744 O O . PRO A 1 89 ? 7.053 1.565 -10.072 1.00 93.31 89 PRO A O 1
ATOM 747 N N . GLU A 1 90 ? 5.745 -0.224 -10.487 1.00 86.75 90 GLU A N 1
ATOM 748 C CA . GLU A 1 90 ? 5.344 -0.473 -9.103 1.00 86.75 90 GLU A CA 1
ATOM 749 C C . GLU A 1 90 ? 6.460 -1.178 -8.315 1.00 86.75 90 GLU A C 1
ATOM 751 O O . GLU A 1 90 ? 7.453 -1.651 -8.877 1.00 86.75 90 GLU A O 1
ATOM 756 N N . LEU A 1 91 ? 6.298 -1.266 -6.994 1.00 89.38 91 LEU A N 1
ATOM 757 C CA . LEU A 1 91 ? 7.197 -2.051 -6.153 1.00 89.38 91 LEU A CA 1
ATOM 758 C C . LEU A 1 91 ? 6.871 -3.551 -6.272 1.00 89.38 91 LEU A C 1
ATOM 760 O O . LEU A 1 91 ? 5.701 -3.920 -6.335 1.00 89.38 91 LEU A O 1
ATOM 764 N N . PRO A 1 92 ? 7.881 -4.441 -6.265 1.00 88.56 92 PRO A N 1
ATOM 765 C CA . PRO A 1 92 ? 7.680 -5.872 -6.500 1.00 88.56 92 PRO A CA 1
ATOM 766 C C . PRO A 1 92 ? 6.958 -6.602 -5.361 1.00 88.56 92 PRO A C 1
ATOM 768 O O . PRO A 1 92 ? 6.472 -7.706 -5.574 1.00 88.56 92 PRO A O 1
ATOM 771 N N . ASN A 1 93 ? 6.914 -6.042 -4.151 1.00 89.44 93 ASN A N 1
ATOM 772 C CA . ASN A 1 93 ? 6.254 -6.663 -3.005 1.00 89.44 93 ASN A CA 1
ATOM 773 C C . ASN A 1 93 ? 5.353 -5.641 -2.321 1.00 89.44 93 ASN A C 1
ATOM 775 O O . ASN A 1 93 ? 5.817 -4.555 -1.970 1.00 89.44 93 ASN A O 1
ATOM 779 N N . VAL A 1 94 ? 4.086 -6.000 -2.126 1.00 87.50 94 VAL A N 1
ATOM 780 C CA . VAL A 1 94 ? 3.066 -5.116 -1.553 1.00 87.50 94 VAL A CA 1
ATOM 781 C C . VAL A 1 94 ? 2.199 -5.917 -0.596 1.00 87.50 94 VAL A C 1
ATOM 783 O O . VAL A 1 94 ? 1.734 -7.000 -0.937 1.00 87.50 94 VAL A O 1
ATOM 786 N N . ILE A 1 95 ? 1.965 -5.372 0.594 1.00 88.81 95 ILE A N 1
ATOM 787 C CA . ILE A 1 95 ? 0.949 -5.879 1.516 1.00 88.81 95 ILE A CA 1
ATOM 788 C C . ILE A 1 95 ? -0.291 -5.013 1.312 1.00 88.81 95 ILE A C 1
ATOM 790 O O . ILE A 1 95 ? -0.247 -3.806 1.546 1.00 88.81 95 ILE A O 1
ATOM 794 N N . GLY A 1 96 ? -1.368 -5.628 0.834 1.00 87.88 96 GLY A N 1
ATOM 795 C CA . GLY A 1 96 ? -2.685 -5.011 0.783 1.00 87.88 96 GLY A CA 1
ATOM 796 C C . GLY A 1 96 ? -3.362 -5.148 2.140 1.00 87.88 96 GLY A C 1
ATOM 797 O O . GLY A 1 96 ? -3.316 -6.221 2.741 1.00 87.88 96 GLY A O 1
ATOM 798 N N . LEU A 1 97 ? -3.973 -4.067 2.610 1.00 89.75 97 LEU A N 1
ATOM 799 C CA . LEU A 1 97 ? -4.744 -4.040 3.844 1.00 89.75 97 LEU A CA 1
ATOM 800 C C . LEU A 1 97 ? -6.017 -3.237 3.594 1.00 89.75 97 LEU A C 1
ATOM 802 O O . LEU A 1 97 ? -5.940 -2.080 3.183 1.00 89.75 97 LEU A O 1
ATOM 806 N N . ASP A 1 98 ? -7.163 -3.855 3.851 1.00 88.69 98 ASP A N 1
ATOM 807 C CA . ASP A 1 98 ? -8.473 -3.209 3.850 1.00 88.69 98 ASP A CA 1
ATOM 808 C C . ASP A 1 98 ? -9.102 -3.371 5.232 1.00 88.69 98 ASP A C 1
ATOM 810 O O . ASP A 1 98 ? -9.237 -4.485 5.724 1.00 88.69 98 ASP A O 1
ATOM 814 N N . MET A 1 99 ? -9.455 -2.268 5.887 1.00 87.19 99 MET A N 1
ATOM 815 C CA . MET A 1 99 ? -10.043 -2.288 7.223 1.00 87.19 99 MET A CA 1
ATOM 816 C C . MET A 1 99 ? -11.383 -1.566 7.206 1.00 87.19 99 MET A C 1
ATOM 818 O O . MET A 1 99 ? -11.454 -0.351 7.026 1.00 87.19 99 MET A O 1
ATOM 822 N N . GLY A 1 100 ? -12.445 -2.328 7.456 1.00 85.81 100 GLY A N 1
ATOM 823 C CA . GLY A 1 100 ? -13.792 -1.810 7.654 1.00 85.81 100 GLY A CA 1
ATOM 824 C C . GLY A 1 100 ? -14.157 -1.676 9.133 1.00 85.81 100 GLY A C 1
ATOM 825 O O . GLY A 1 100 ? -13.319 -1.743 10.030 1.00 85.81 100 GLY A O 1
ATOM 826 N N . GLY A 1 101 ? -15.455 -1.532 9.413 1.00 79.38 101 GLY A N 1
ATOM 827 C CA . GLY A 1 101 ? -15.975 -1.484 10.786 1.00 79.38 101 GLY A CA 1
ATOM 828 C C . GLY A 1 101 ? -15.947 -2.830 11.524 1.00 79.38 101 GLY A C 1
ATOM 829 O O . GLY A 1 101 ? -15.975 -2.854 12.747 1.00 79.38 101 GLY A O 1
ATOM 830 N N . THR A 1 102 ? -15.868 -3.961 10.824 1.00 74.62 102 THR A N 1
ATOM 831 C CA . THR A 1 102 ? -15.981 -5.294 11.451 1.00 74.62 102 THR A CA 1
ATOM 832 C C . THR A 1 102 ? -14.742 -6.147 11.217 1.00 74.62 102 THR A C 1
ATOM 834 O O . THR A 1 102 ? -14.213 -6.728 12.161 1.00 74.62 102 THR A O 1
ATOM 837 N N . SER A 1 103 ? -14.247 -6.182 9.982 1.00 81.69 103 SER A N 1
ATOM 838 C CA . SER A 1 103 ? -13.102 -6.990 9.570 1.00 81.69 103 SER A CA 1
ATOM 839 C C . SER A 1 103 ? -11.931 -6.136 9.093 1.00 81.69 103 SER A C 1
ATOM 841 O O . SER A 1 103 ? -12.087 -4.963 8.743 1.00 81.69 103 SER A O 1
ATOM 843 N N . CYS A 1 104 ? -10.757 -6.760 9.082 1.00 85.62 104 CYS A N 1
ATOM 844 C CA . CYS A 1 104 ? -9.576 -6.290 8.381 1.00 85.62 104 CYS A CA 1
ATOM 845 C C . CYS A 1 104 ? -9.060 -7.430 7.497 1.00 85.62 104 CYS A C 1
ATOM 847 O O . CYS A 1 104 ? -8.786 -8.520 8.000 1.00 85.62 104 CYS A O 1
ATOM 849 N N . ASP A 1 105 ? -8.963 -7.185 6.198 1.00 89.25 105 ASP A N 1
ATOM 850 C CA . ASP A 1 105 ? -8.572 -8.138 5.172 1.00 89.25 105 ASP A CA 1
ATOM 851 C C . ASP A 1 105 ? -7.154 -7.830 4.687 1.00 89.25 105 ASP A C 1
ATOM 853 O O . ASP A 1 105 ? -6.831 -6.700 4.318 1.00 89.25 105 ASP A O 1
ATOM 857 N N . ILE A 1 106 ? -6.289 -8.846 4.702 1.00 90.56 106 ILE A N 1
ATOM 858 C CA . ILE A 1 106 ? -4.871 -8.721 4.357 1.00 90.56 106 ILE A CA 1
ATOM 859 C C . ILE A 1 106 ? -4.559 -9.620 3.164 1.00 90.56 106 ILE A C 1
ATOM 861 O O . ILE A 1 106 ? -4.822 -10.821 3.205 1.00 90.56 106 ILE A O 1
ATOM 865 N N . GLY A 1 107 ? -3.945 -9.052 2.128 1.00 91.06 107 GLY A N 1
ATOM 866 C CA . GLY A 1 107 ? -3.459 -9.774 0.951 1.00 91.06 107 GLY A CA 1
ATOM 867 C C . GLY A 1 107 ? -1.987 -9.479 0.677 1.00 91.06 107 GLY A C 1
ATOM 868 O O . GLY A 1 107 ? -1.461 -8.441 1.079 1.00 91.06 107 GLY A O 1
ATOM 869 N N . LEU A 1 108 ? -1.307 -10.383 -0.028 1.00 91.38 108 LEU A N 1
ATOM 870 C CA . LEU A 1 108 ? 0.109 -10.227 -0.363 1.00 91.38 108 LEU A CA 1
ATOM 871 C C . LEU A 1 108 ? 0.329 -10.297 -1.876 1.00 91.38 108 LEU A C 1
ATOM 873 O O . LEU A 1 108 ? -0.052 -11.265 -2.535 1.00 91.38 108 LEU A O 1
ATOM 877 N N . VAL A 1 109 ? 1.013 -9.284 -2.402 1.00 89.88 109 VAL A N 1
ATOM 878 C CA . VAL A 1 109 ? 1.727 -9.357 -3.674 1.00 89.88 109 VAL A CA 1
ATOM 879 C C . VAL A 1 109 ? 3.165 -9.727 -3.359 1.00 89.88 109 VAL A C 1
ATOM 881 O O . VAL A 1 109 ? 3.874 -8.964 -2.697 1.00 89.88 109 VAL A O 1
ATOM 884 N N . LYS A 1 110 ? 3.602 -10.891 -3.831 1.00 89.25 110 LYS A N 1
ATOM 885 C CA . LYS A 1 110 ? 4.981 -11.351 -3.685 1.00 89.25 110 LYS A CA 1
ATOM 886 C C . LYS A 1 110 ? 5.613 -11.482 -5.054 1.00 89.25 110 LYS A C 1
ATOM 888 O O . LYS A 1 110 ? 5.084 -12.184 -5.912 1.00 89.25 110 LYS A O 1
ATOM 893 N N . ASP A 1 111 ? 6.757 -10.831 -5.235 1.00 87.69 111 ASP A N 1
ATOM 894 C CA . ASP A 1 111 ? 7.498 -10.836 -6.491 1.00 87.69 111 ASP A CA 1
ATOM 895 C C . ASP A 1 111 ? 6.563 -10.540 -7.677 1.00 87.69 111 ASP A C 1
ATOM 897 O O . ASP A 1 111 ? 6.514 -11.301 -8.636 1.00 87.69 111 ASP A O 1
ATOM 901 N N . GLY A 1 112 ? 5.757 -9.479 -7.568 1.00 81.56 112 GLY A N 1
ATOM 902 C CA . GLY A 1 112 ? 4.812 -8.995 -8.578 1.00 81.56 112 GLY A CA 1
ATOM 903 C C . GLY A 1 112 ? 3.595 -9.890 -8.830 1.00 81.56 112 GLY A C 1
ATOM 904 O O . GLY A 1 112 ? 2.910 -9.691 -9.827 1.00 81.56 112 GLY A O 1
ATOM 905 N N . GLU A 1 113 ? 3.363 -10.919 -8.009 1.00 82.31 113 GLU A N 1
ATOM 906 C CA . GLU A 1 113 ? 2.263 -11.882 -8.165 1.00 82.31 113 GLU A CA 1
ATOM 907 C C . GLU A 1 113 ? 1.297 -11.729 -6.996 1.00 82.31 113 GLU A C 1
ATOM 909 O O . GLU A 1 113 ? 1.720 -11.744 -5.838 1.00 82.31 113 GLU A O 1
ATOM 914 N N . LEU A 1 114 ? 0.004 -11.628 -7.296 1.00 86.94 114 LEU A N 1
ATOM 915 C CA . LEU A 1 114 ? -1.030 -11.767 -6.278 1.00 86.94 114 LEU A CA 1
ATOM 916 C C . LEU A 1 114 ? -1.038 -13.220 -5.810 1.00 86.94 114 LEU A C 1
ATOM 918 O O . LEU A 1 114 ? -1.218 -14.130 -6.622 1.00 86.94 114 LEU A O 1
ATOM 922 N N . LEU A 1 115 ? -0.839 -13.450 -4.512 1.00 88.81 115 LEU A N 1
ATOM 923 C CA . LEU A 1 115 ? -0.904 -14.807 -3.987 1.00 88.81 115 LEU A CA 1
ATOM 924 C C . LEU A 1 115 ? -2.321 -15.366 -4.128 1.00 88.81 115 LEU A C 1
ATOM 926 O O . LEU A 1 115 ? -3.315 -14.680 -3.888 1.00 88.81 115 LEU A O 1
ATOM 930 N N . GLN A 1 116 ? -2.394 -16.628 -4.544 1.00 89.00 116 GLN A N 1
ATOM 931 C CA . GLN A 1 116 ? -3.637 -17.360 -4.741 1.00 89.00 116 GLN A CA 1
ATOM 932 C C . GLN A 1 116 ? -3.617 -18.649 -3.931 1.00 89.00 116 GLN A C 1
ATOM 934 O O . GLN A 1 116 ? -2.575 -19.283 -3.758 1.00 89.00 116 GLN A O 1
ATOM 939 N N . THR A 1 117 ? -4.795 -19.063 -3.485 1.00 87.25 117 THR A N 1
ATOM 940 C CA . THR A 1 117 ? -5.008 -20.305 -2.751 1.00 87.25 117 THR A CA 1
ATOM 941 C C . THR A 1 117 ? -6.229 -21.040 -3.295 1.00 87.25 117 THR A C 1
ATOM 943 O O . THR A 1 117 ? -7.125 -20.458 -3.905 1.00 87.25 117 THR A O 1
ATOM 946 N N . ILE A 1 118 ? -6.251 -22.350 -3.067 1.00 87.44 118 ILE A N 1
ATOM 947 C CA . ILE A 1 118 ? -7.435 -23.207 -3.223 1.00 87.44 118 ILE A CA 1
ATOM 948 C C . ILE A 1 118 ? -7.891 -23.766 -1.870 1.00 87.44 118 ILE A C 1
ATOM 950 O O . ILE A 1 118 ? -8.738 -24.645 -1.823 1.00 87.44 118 ILE A O 1
ATOM 954 N N . LYS A 1 119 ? -7.263 -23.344 -0.771 1.00 84.38 119 LYS A N 1
ATOM 955 C CA . LYS A 1 119 ? -7.592 -23.776 0.586 1.00 84.38 119 LYS A CA 1
ATOM 956 C C . LYS A 1 119 ? -8.221 -22.595 1.300 1.00 84.38 119 LYS A C 1
ATOM 958 O O . LYS A 1 119 ? -7.508 -21.676 1.691 1.00 84.38 119 LYS A O 1
ATOM 963 N N . SER A 1 120 ? -9.539 -22.621 1.429 1.00 83.44 120 SER A N 1
ATOM 964 C CA . SER A 1 120 ? -10.298 -21.603 2.147 1.00 8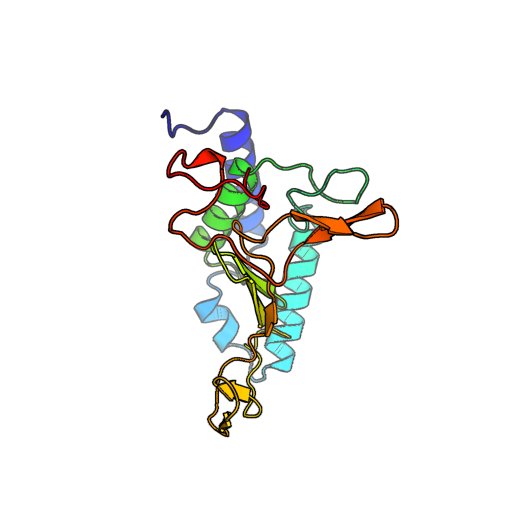3.44 120 SER A CA 1
ATOM 965 C C . SER A 1 120 ? -11.565 -22.216 2.734 1.00 83.44 120 SER A C 1
ATOM 967 O O . SER A 1 120 ? -11.929 -23.343 2.391 1.00 83.44 120 SER A O 1
ATOM 969 N N . SER A 1 121 ? -12.238 -21.481 3.611 1.00 82.06 121 SER A N 1
ATOM 970 C CA . SER A 1 121 ? -13.521 -21.872 4.176 1.00 82.06 121 SER A CA 1
ATOM 971 C C . SER A 1 121 ? -14.529 -20.724 4.128 1.00 82.06 121 SER A C 1
ATOM 973 O O . SER A 1 121 ? -14.185 -19.548 4.221 1.00 82.06 121 SER A O 1
ATOM 975 N N . VAL A 1 122 ? -15.806 -21.072 3.976 1.00 80.81 122 VAL A N 1
ATOM 976 C CA . VAL A 1 122 ? -16.939 -20.151 4.109 1.00 80.81 122 VAL A CA 1
ATOM 977 C C . VAL A 1 122 ? -17.783 -20.623 5.284 1.00 80.81 122 VAL A C 1
ATOM 979 O O . VAL A 1 122 ? -18.459 -21.656 5.228 1.00 80.81 122 VAL A O 1
ATOM 982 N N . GLY A 1 123 ? -17.715 -19.882 6.390 1.00 79.75 123 GLY A N 1
ATOM 983 C CA . GLY A 1 123 ? -18.263 -20.331 7.666 1.00 79.75 123 GLY A CA 1
ATOM 984 C C . GLY A 1 123 ? -17.570 -21.615 8.125 1.00 79.75 123 GLY A C 1
ATOM 985 O O . GLY A 1 123 ? -16.391 -21.604 8.451 1.00 79.75 123 GLY A O 1
ATOM 986 N N . LYS A 1 124 ? -18.303 -22.732 8.142 1.00 84.38 124 LYS A N 1
ATOM 987 C CA . LYS A 1 124 ? -17.783 -24.053 8.547 1.00 84.38 124 LYS A CA 1
ATOM 988 C C . LYS A 1 124 ? -17.425 -24.979 7.379 1.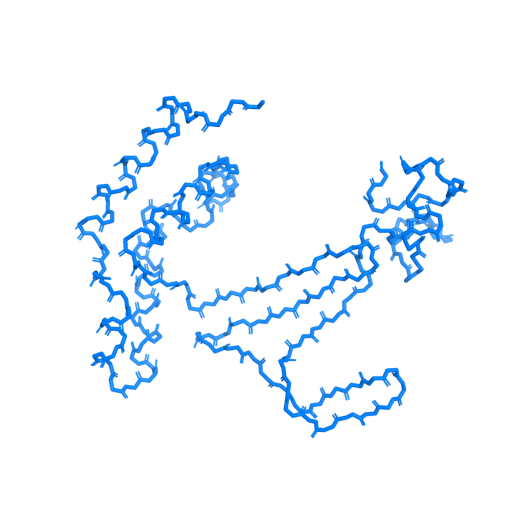00 84.38 124 LYS A C 1
ATOM 990 O O . LYS A 1 124 ? -17.161 -26.155 7.608 1.00 84.38 124 LYS A O 1
ATOM 995 N N . TRP A 1 125 ? -17.532 -24.496 6.144 1.00 89.38 125 TRP A N 1
ATOM 996 C CA . TRP A 1 125 ? -17.410 -25.322 4.946 1.00 89.38 125 TRP A CA 1
ATOM 997 C C . TRP A 1 125 ? -16.107 -25.031 4.228 1.00 89.38 125 TRP A C 1
ATOM 999 O O . TRP A 1 125 ? -15.881 -23.889 3.840 1.00 89.38 125 TRP A O 1
ATOM 1009 N N . ASP A 1 126 ? -15.299 -26.057 3.996 1.00 89.75 126 ASP A N 1
ATOM 1010 C CA . ASP A 1 126 ? -14.106 -25.930 3.165 1.00 89.75 126 ASP A CA 1
ATOM 1011 C C . ASP A 1 126 ? -14.495 -25.814 1.686 1.00 89.75 126 ASP A C 1
ATOM 1013 O O . ASP A 1 126 ? -15.361 -26.541 1.189 1.00 89.75 126 ASP A O 1
ATOM 1017 N N . ILE A 1 127 ? -13.843 -24.898 0.974 1.00 87.31 127 ILE A N 1
ATOM 1018 C CA . ILE A 1 127 ? -14.028 -24.666 -0.458 1.00 87.31 127 ILE A CA 1
ATOM 1019 C C . ILE A 1 127 ? -12.694 -24.805 -1.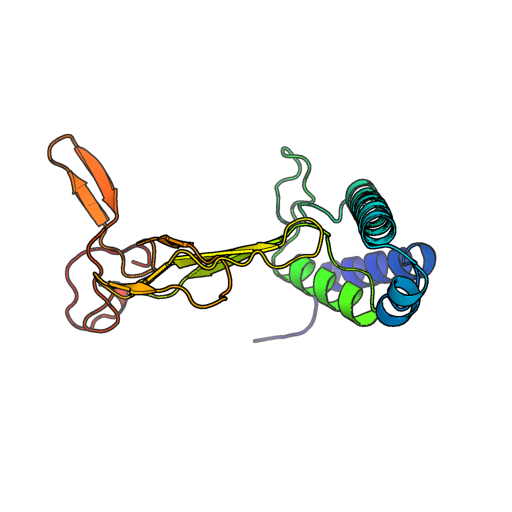196 1.00 87.31 127 ILE A C 1
ATOM 1021 O O . ILE A 1 127 ? -11.646 -24.394 -0.702 1.00 87.31 127 ILE A O 1
ATOM 1025 N N . ALA A 1 128 ? -12.750 -25.385 -2.399 1.00 88.75 128 ALA A N 1
ATOM 1026 C CA . ALA A 1 128 ? -11.588 -25.681 -3.240 1.00 88.75 128 ALA A CA 1
ATOM 1027 C C . ALA A 1 128 ? -11.645 -24.948 -4.590 1.00 88.75 128 ALA A C 1
ATOM 1029 O O . ALA A 1 128 ? -11.500 -25.552 -5.652 1.00 88.75 128 ALA A O 1
ATOM 1030 N N . ILE A 1 129 ? -11.918 -23.645 -4.549 1.00 89.69 129 ILE A N 1
ATOM 1031 C CA . ILE A 1 129 ? -12.017 -22.783 -5.733 1.00 89.69 129 ILE A CA 1
ATOM 1032 C C . ILE A 1 129 ? -10.786 -21.867 -5.758 1.00 89.69 129 ILE A C 1
ATOM 1034 O O . ILE A 1 129 ? -10.459 -21.307 -4.713 1.00 89.69 129 ILE A O 1
ATOM 1038 N N . PRO A 1 130 ? -10.102 -21.694 -6.907 1.00 88.38 130 PRO A N 1
ATOM 1039 C CA . PRO A 1 130 ? -9.021 -20.721 -7.031 1.00 88.38 130 PRO A CA 1
ATOM 1040 C C . PRO A 1 130 ? -9.492 -19.318 -6.646 1.00 88.38 130 PRO A C 1
ATOM 1042 O O . PRO A 1 130 ? -10.433 -18.785 -7.236 1.00 88.38 130 PRO A O 1
ATOM 1045 N N . MET A 1 131 ? -8.834 -18.729 -5.654 1.00 88.56 131 MET A N 1
ATOM 1046 C CA . MET A 1 131 ? -9.138 -17.397 -5.143 1.00 88.56 131 MET A CA 1
ATOM 1047 C C . MET A 1 131 ? -7.867 -16.691 -4.676 1.00 88.56 131 MET A C 1
ATOM 1049 O O . MET A 1 131 ? -6.819 -17.319 -4.522 1.00 88.56 131 MET A O 1
ATOM 1053 N N . LEU A 1 132 ? -7.959 -15.379 -4.457 1.00 88.31 132 LEU A N 1
ATOM 1054 C CA . LEU A 1 132 ? -6.882 -14.621 -3.826 1.00 88.31 132 LEU A CA 1
ATOM 1055 C C . LEU A 1 132 ? -6.660 -15.125 -2.397 1.00 88.31 132 LEU A C 1
ATOM 1057 O O . LEU A 1 132 ? -7.620 -15.396 -1.675 1.00 88.31 132 LEU A O 1
ATOM 1061 N N . ASP A 1 133 ? -5.395 -15.247 -2.008 1.00 88.06 133 ASP A N 1
ATOM 1062 C CA . ASP A 1 133 ? -5.012 -15.570 -0.638 1.00 88.06 133 ASP A CA 1
ATOM 1063 C C . ASP A 1 133 ? -5.179 -14.319 0.231 1.00 88.06 133 ASP A C 1
ATOM 1065 O O . ASP A 1 133 ? -4.324 -13.429 0.260 1.00 88.06 133 ASP A O 1
ATOM 1069 N N . VAL A 1 134 ? -6.345 -14.234 0.870 1.00 86.94 134 VAL A N 1
ATOM 1070 C CA . VAL A 1 134 ? -6.742 -13.138 1.751 1.00 86.94 134 VAL A CA 1
ATOM 1071 C C . VAL A 1 134 ? -6.961 -13.698 3.146 1.00 86.94 134 VAL A C 1
ATOM 1073 O O . VAL A 1 134 ? -7.709 -14.657 3.333 1.00 86.94 134 VAL A O 1
ATOM 1076 N N . ASN A 1 135 ? -6.313 -13.080 4.128 1.00 84.00 135 ASN A N 1
ATOM 1077 C CA . ASN A 1 135 ? -6.479 -13.413 5.532 1.00 84.00 135 ASN A CA 1
ATOM 1078 C C . ASN A 1 135 ? -7.299 -12.322 6.208 1.00 84.00 135 ASN A C 1
ATOM 1080 O O . ASN A 1 135 ? -6.858 -11.177 6.306 1.00 84.00 135 ASN A O 1
ATOM 1084 N N . THR A 1 136 ? -8.478 -12.697 6.693 1.00 81.12 136 THR A N 1
ATOM 1085 C CA . THR A 1 136 ? -9.341 -11.812 7.471 1.00 81.12 136 THR A CA 1
ATOM 1086 C C . THR A 1 136 ? -9.021 -11.951 8.952 1.00 81.12 136 THR A C 1
ATOM 1088 O O . THR A 1 136 ? -9.094 -13.044 9.516 1.00 81.12 136 THR A O 1
ATOM 1091 N N . ILE A 1 137 ? -8.714 -10.837 9.606 1.00 80.75 137 ILE A N 1
ATOM 1092 C CA . ILE A 1 137 ? -8.595 -10.755 11.061 1.00 80.75 137 ILE A CA 1
ATOM 1093 C C . ILE A 1 137 ? -9.721 -9.893 11.638 1.00 80.75 137 ILE A C 1
ATOM 1095 O O . ILE A 1 137 ? -10.192 -8.933 11.022 1.00 80.75 137 ILE A O 1
ATOM 1099 N N . SER A 1 138 ? -10.149 -10.226 12.856 1.00 69.12 138 SER A N 1
ATOM 1100 C CA . SER A 1 138 ? -11.136 -9.442 13.603 1.00 69.12 138 SER A CA 1
ATOM 1101 C C . SER A 1 138 ? -10.475 -8.215 14.237 1.00 69.12 138 SER A C 1
ATOM 1103 O O . SER A 1 138 ? -10.211 -8.195 15.438 1.00 69.12 138 SER A O 1
ATOM 1105 N N . ALA A 1 139 ? -10.167 -7.218 13.410 1.00 74.44 139 ALA A N 1
ATOM 1106 C CA . ALA A 1 139 ? -9.537 -5.965 13.824 1.00 74.44 139 ALA A CA 1
ATOM 1107 C C . ALA A 1 139 ? -10.154 -4.740 13.122 1.00 74.44 139 ALA A C 1
ATOM 1109 O O . ALA A 1 139 ? -9.447 -3.790 12.808 1.00 74.44 139 ALA A O 1
ATOM 1110 N N . GLY A 1 140 ? -11.459 -4.765 12.827 1.00 85.25 140 GLY A N 1
ATOM 1111 C CA . GLY A 1 140 ? -12.158 -3.608 12.257 1.00 85.25 140 GLY A CA 1
ATOM 1112 C C . GLY A 1 140 ? -12.390 -2.476 13.269 1.00 85.25 140 GLY A C 1
ATOM 1113 O O . GLY A 1 140 ? -12.227 -2.661 14.476 1.00 85.25 140 GLY A O 1
ATOM 1114 N N . GLY A 1 141 ? -12.840 -1.314 12.793 1.00 88.75 141 GLY A N 1
ATOM 1115 C CA . GLY A 1 141 ? -13.045 -0.113 13.617 1.00 88.75 141 GLY A CA 1
ATOM 1116 C C . GLY A 1 141 ? -14.046 -0.266 14.776 1.00 88.75 141 GLY A C 1
ATOM 1117 O O . GLY A 1 141 ? -13.873 0.313 15.841 1.00 88.75 141 GLY A O 1
ATOM 1118 N N . GLY A 1 142 ? -15.056 -1.115 14.616 1.00 91.75 142 GLY A N 1
ATOM 1119 C CA . GLY A 1 142 ? -16.044 -1.458 15.637 1.00 91.75 142 GLY A CA 1
ATOM 1120 C C . GLY A 1 142 ? -15.623 -2.611 16.550 1.00 91.75 142 GLY A C 1
ATOM 1121 O O . GLY A 1 142 ? -16.455 -3.110 17.301 1.00 91.75 142 GLY A O 1
ATOM 1122 N N . THR A 1 143 ? -14.382 -3.099 16.470 1.00 93.12 143 THR A N 1
ATOM 1123 C CA . THR A 1 143 ? -13.882 -4.157 17.364 1.00 93.12 143 THR A CA 1
ATOM 1124 C C . THR A 1 143 ? -13.923 -3.670 18.807 1.00 93.12 143 THR A C 1
ATOM 1126 O O . THR A 1 143 ? -13.361 -2.622 19.116 1.00 93.12 143 THR A O 1
ATOM 1129 N N . ILE A 1 144 ? -14.583 -4.424 19.687 1.00 93.75 144 ILE A N 1
ATOM 1130 C CA . ILE A 1 144 ? -14.818 -4.006 21.071 1.00 93.75 144 ILE A CA 1
ATOM 1131 C C . ILE A 1 144 ? -13.536 -4.149 21.891 1.00 93.75 144 ILE A C 1
ATOM 1133 O O . ILE A 1 144 ? -12.931 -5.225 21.943 1.00 93.75 144 ILE A O 1
ATOM 1137 N N . ALA A 1 145 ? -13.165 -3.072 22.575 1.00 94.56 145 ALA A N 1
ATOM 1138 C CA . ALA A 1 145 ? -12.092 -3.034 23.553 1.00 94.56 145 ALA A CA 1
ATOM 1139 C C . ALA A 1 145 ? -12.631 -3.375 24.952 1.00 94.56 145 ALA A C 1
ATOM 1141 O O . ALA A 1 145 ? -13.674 -2.881 25.379 1.00 94.56 145 ALA A O 1
ATOM 1142 N N . ARG A 1 146 ? -11.914 -4.217 25.698 1.00 94.44 146 ARG A N 1
ATOM 1143 C CA . ARG A 1 146 ? -12.212 -4.518 27.107 1.00 94.44 146 ARG A CA 1
ATOM 1144 C C . ARG A 1 146 ? -10.930 -4.764 27.889 1.00 94.44 146 ARG A C 1
ATOM 1146 O O . ARG A 1 146 ? -9.896 -5.078 27.309 1.00 94.44 146 ARG A O 1
ATOM 1153 N N . VAL A 1 147 ? -11.013 -4.658 29.208 1.00 95.81 147 VAL A N 1
ATOM 1154 C CA . VAL A 1 147 ? -9.947 -5.115 30.104 1.00 95.81 147 VAL A CA 1
ATOM 1155 C C . VAL A 1 147 ? -10.259 -6.552 30.514 1.00 95.81 147 VAL A C 1
ATOM 1157 O O . VAL A 1 147 ? -11.386 -6.845 30.918 1.00 95.81 147 VAL A O 1
ATOM 1160 N N .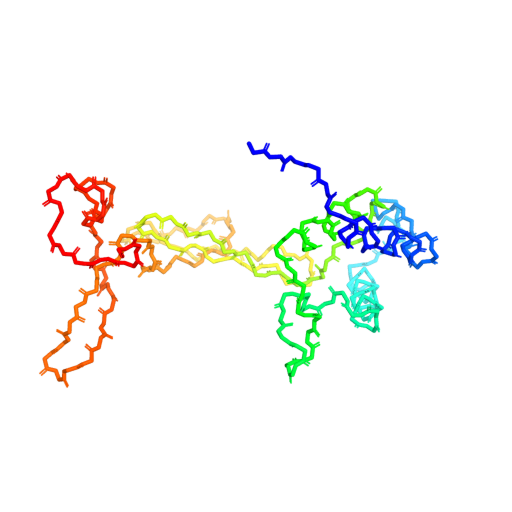 ASP A 1 148 ? -9.303 -7.462 30.349 1.00 93.38 148 ASP A N 1
ATOM 1161 C CA . ASP A 1 148 ? -9.464 -8.860 30.752 1.00 93.38 148 ASP A CA 1
ATOM 1162 C C . ASP A 1 148 ? -9.370 -9.043 32.282 1.00 93.38 148 ASP A C 1
ATOM 1164 O O . ASP A 1 148 ? -9.131 -8.105 33.044 1.00 93.38 148 ASP A O 1
ATOM 1168 N N . GLY A 1 149 ? -9.555 -10.280 32.753 1.00 93.12 149 GLY A N 1
ATOM 1169 C CA . GLY A 1 149 ? -9.528 -10.598 34.185 1.00 93.12 149 GLY A CA 1
ATOM 1170 C C . GLY A 1 149 ? -8.169 -10.406 34.875 1.00 93.12 149 GLY A C 1
ATOM 1171 O O . GLY A 1 149 ? -8.104 -10.524 36.096 1.00 93.12 149 GLY A O 1
ATOM 1172 N N . VAL A 1 150 ? -7.098 -10.128 34.127 1.00 95.12 150 VAL A N 1
ATOM 1173 C CA . VAL A 1 150 ? -5.744 -9.892 34.654 1.00 95.12 150 VAL A CA 1
ATOM 1174 C C . VAL A 1 150 ? -5.243 -8.467 34.387 1.00 95.12 150 VAL A C 1
ATOM 1176 O O . VAL A 1 150 ? -4.107 -8.149 34.731 1.00 95.12 150 VAL A O 1
ATOM 1179 N N . GLY A 1 151 ? -6.092 -7.588 33.848 1.00 94.19 151 GLY A N 1
ATOM 1180 C CA . GLY A 1 151 ? -5.799 -6.166 33.672 1.00 94.19 151 GLY A CA 1
ATOM 1181 C C . GLY A 1 151 ? -5.228 -5.779 32.307 1.00 94.19 151 GLY A C 1
ATOM 1182 O O . GLY A 1 151 ? -4.848 -4.622 32.134 1.00 94.19 151 GLY A O 1
ATOM 1183 N N . ASN A 1 152 ? -5.171 -6.689 31.331 1.00 95.94 152 ASN A N 1
ATOM 1184 C CA . ASN A 1 152 ? -4.705 -6.351 29.986 1.00 95.94 152 ASN A CA 1
ATOM 1185 C C . ASN A 1 152 ? -5.830 -5.749 29.147 1.00 95.94 152 ASN A C 1
ATOM 1187 O O . ASN A 1 152 ? -6.972 -6.207 29.198 1.00 95.94 152 ASN A O 1
ATOM 1191 N N . LEU A 1 153 ? -5.482 -4.779 28.301 1.00 93.81 153 LEU A N 1
ATOM 1192 C CA . LEU A 1 153 ? -6.363 -4.325 27.232 1.00 93.81 153 LEU A CA 1
ATOM 1193 C C . LEU A 1 153 ? -6.419 -5.392 26.132 1.00 93.81 153 LEU A C 1
ATOM 1195 O O . LEU A 1 153 ? -5.398 -5.724 25.531 1.00 93.81 153 LEU A O 1
ATOM 1199 N N . VAL A 1 154 ? -7.615 -5.904 25.857 1.00 93.31 154 VAL A N 1
ATOM 1200 C CA . VAL A 1 154 ? -7.879 -6.878 24.795 1.00 93.31 154 VAL A CA 1
ATOM 1201 C C . VAL A 1 154 ? -8.943 -6.348 23.838 1.00 93.31 154 VAL A C 1
ATOM 1203 O O . VAL A 1 154 ? -9.894 -5.677 24.242 1.00 93.31 154 VAL A O 1
ATOM 1206 N N . LEU A 1 155 ? -8.778 -6.661 22.555 1.00 90.94 155 LEU A N 1
ATOM 1207 C CA . LEU A 1 155 ? -9.641 -6.217 21.463 1.00 90.94 155 LEU A CA 1
ATOM 1208 C C . LEU A 1 155 ? -10.266 -7.436 20.784 1.00 90.94 155 LEU A C 1
ATOM 1210 O O . LEU A 1 155 ? -9.557 -8.373 20.421 1.00 90.94 155 LEU A O 1
ATOM 1214 N N . GLY A 1 156 ? -11.587 -7.423 20.611 1.00 89.81 156 GLY A N 1
ATOM 1215 C CA . GLY A 1 156 ? -12.311 -8.479 19.904 1.00 89.81 156 GLY A CA 1
ATOM 1216 C C . GLY A 1 156 ? -12.380 -9.810 20.671 1.00 89.81 156 GLY A C 1
ATOM 1217 O O . GLY A 1 156 ? -11.979 -9.884 21.834 1.00 89.81 156 GLY A O 1
ATOM 1218 N N . PRO A 1 157 ? -12.931 -10.880 20.080 1.00 88.56 157 PRO A N 1
ATOM 1219 C CA . PRO A 1 157 ? -13.368 -10.964 18.686 1.00 88.56 157 PRO A CA 1
ATOM 1220 C C . PRO A 1 157 ? -14.704 -10.256 18.412 1.00 88.56 157 PRO A C 1
ATOM 1222 O O . PRO A 1 157 ? -15.076 -10.088 17.258 1.00 88.56 157 PRO A O 1
ATOM 1225 N N . ASP A 1 158 ? -15.432 -9.834 19.448 1.00 90.31 158 ASP A N 1
ATOM 1226 C CA . ASP A 1 158 ? -16.732 -9.187 19.272 1.00 90.31 158 ASP A CA 1
ATOM 1227 C C . ASP A 1 158 ? -16.606 -7.791 18.643 1.00 90.31 158 ASP A C 1
ATOM 1229 O O . ASP A 1 158 ? -15.679 -7.027 18.933 1.00 90.31 158 ASP A O 1
ATOM 1233 N N . SER A 1 159 ? -17.577 -7.448 17.797 1.00 90.69 159 SER A N 1
ATOM 1234 C CA . SER A 1 159 ? -17.681 -6.156 17.118 1.00 90.69 159 SER A CA 1
ATOM 1235 C C . SER A 1 159 ? -19.028 -5.506 17.423 1.00 90.69 159 SER A C 1
ATOM 1237 O O . SER A 1 159 ? -20.058 -6.179 17.436 1.00 90.69 159 SER A O 1
ATOM 1239 N N . ALA A 1 160 ? -19.031 -4.186 17.609 1.00 92.56 160 ALA A N 1
ATOM 1240 C CA . ALA A 1 160 ? -20.243 -3.374 17.693 1.00 92.56 160 ALA A CA 1
ATOM 1241 C C . ALA A 1 160 ? -20.948 -3.204 16.330 1.00 92.56 160 ALA A C 1
ATOM 1243 O O . ALA A 1 160 ? -22.041 -2.637 16.265 1.00 92.56 160 ALA A O 1
ATOM 1244 N N . GLY A 1 161 ? -20.332 -3.684 15.240 1.00 89.75 161 GLY A N 1
ATOM 1245 C CA . GLY A 1 161 ? -20.856 -3.567 13.883 1.00 89.75 161 GLY A CA 1
ATOM 1246 C C . GLY A 1 161 ? -20.995 -2.111 13.430 1.00 89.75 161 GLY A C 1
ATOM 1247 O O . GLY A 1 161 ? -20.246 -1.236 13.857 1.00 89.75 161 GLY A O 1
ATOM 1248 N N . ALA A 1 162 ? -21.961 -1.860 12.546 1.00 89.56 162 ALA A N 1
ATOM 1249 C CA . ALA A 1 162 ? -22.338 -0.511 12.108 1.00 89.56 162 ALA A CA 1
ATOM 1250 C C . ALA A 1 162 ? -23.617 0.014 12.795 1.00 89.56 162 ALA A C 1
ATOM 1252 O O . ALA A 1 162 ? -23.917 1.208 12.711 1.00 89.56 162 ALA A O 1
ATOM 1253 N N . ASP A 1 163 ? -24.369 -0.876 13.448 1.00 91.44 163 ASP A N 1
ATOM 1254 C CA . ASP A 1 163 ? -25.598 -0.585 14.187 1.00 91.44 163 ASP A CA 1
ATOM 1255 C C . ASP A 1 163 ? -25.667 -1.497 15.433 1.00 91.44 163 ASP A C 1
ATOM 1257 O O . ASP A 1 163 ? -25.715 -2.720 15.275 1.00 91.44 163 ASP A O 1
ATOM 1261 N N . PRO A 1 164 ? -25.595 -0.948 16.661 1.00 92.44 164 PRO A N 1
ATOM 1262 C CA . PRO A 1 164 ? -25.508 0.483 16.963 1.00 92.44 164 PRO A CA 1
ATOM 1263 C C . PRO A 1 164 ? -24.144 1.108 16.613 1.00 92.44 164 PRO A C 1
ATOM 1265 O O . PRO A 1 164 ? -24.060 2.326 16.461 1.00 92.44 164 PRO A O 1
ATOM 1268 N N . GLY A 1 165 ? -23.097 0.293 16.436 1.00 93.31 165 GLY A N 1
ATOM 1269 C CA . GLY A 1 165 ? -21.741 0.746 16.123 1.00 93.31 165 GLY A CA 1
ATOM 1270 C C . GLY A 1 165 ? -20.976 1.346 17.314 1.00 93.31 165 GLY A C 1
ATOM 1271 O O . GLY A 1 165 ? -21.416 1.201 18.461 1.00 93.31 165 GLY A O 1
ATOM 1272 N N . PRO A 1 166 ? -19.819 1.986 17.045 1.00 95.31 166 PRO A N 1
ATOM 1273 C CA . PRO A 1 166 ? -19.017 2.724 18.026 1.00 95.31 166 PRO A CA 1
ATOM 1274 C C . PRO A 1 166 ? -19.832 3.691 18.895 1.00 95.31 166 PRO A C 1
ATOM 1276 O O . PRO A 1 166 ? -20.823 4.270 18.440 1.00 95.31 166 PRO A O 1
ATOM 1279 N N . VAL A 1 167 ? -19.396 3.923 20.136 1.00 96.94 167 VAL A N 1
ATOM 1280 C CA . VAL A 1 167 ? -20.039 4.873 21.068 1.00 96.94 167 VAL A CA 1
ATOM 1281 C C . VAL A 1 167 ? -20.122 6.276 20.455 1.00 96.94 167 VAL A C 1
ATOM 1283 O O . VAL A 1 167 ? -21.154 6.946 20.558 1.00 96.94 167 VAL A O 1
ATOM 1286 N N . CYS A 1 168 ? -19.078 6.693 19.741 1.00 95.50 168 CYS A N 1
ATOM 1287 C CA . CYS A 1 168 ? -18.946 7.983 19.077 1.00 95.50 168 CYS A CA 1
ATOM 1288 C C . CYS A 1 168 ? -19.975 8.195 17.954 1.00 95.50 168 CYS A C 1
ATOM 1290 O O . CYS A 1 168 ? -20.207 9.334 17.547 1.00 95.50 168 CYS A O 1
ATOM 1292 N N . TYR A 1 169 ? -20.664 7.141 17.495 1.00 95.69 169 TYR A N 1
ATOM 1293 C CA . TYR A 1 169 ? -21.788 7.285 16.565 1.00 95.69 169 TYR A CA 1
ATOM 1294 C C . TYR A 1 169 ? -23.037 7.871 17.233 1.00 95.69 169 TYR A C 1
ATOM 1296 O O . TYR A 1 169 ? -23.921 8.364 16.532 1.00 95.69 169 TYR A O 1
ATOM 1304 N N . GLY A 1 170 ? -23.156 7.803 18.565 1.00 95.38 170 GLY A N 1
ATOM 1305 C CA . GLY A 1 170 ? -24.308 8.338 19.297 1.00 95.38 170 GLY A CA 1
ATOM 1306 C C . GLY A 1 170 ? -25.626 7.593 19.038 1.00 95.38 170 GLY A C 1
ATOM 1307 O O . GLY A 1 170 ? -26.699 8.148 19.262 1.00 95.38 170 GLY A O 1
ATOM 1308 N N . ARG A 1 171 ? -25.568 6.340 18.563 1.00 95.62 171 ARG A N 1
ATOM 1309 C CA . ARG A 1 171 ? -26.739 5.508 18.203 1.00 95.62 171 ARG A CA 1
ATOM 1310 C C . ARG A 1 171 ? -27.154 4.506 19.285 1.00 95.62 171 ARG A C 1
ATOM 1312 O O . ARG A 1 171 ? -27.923 3.590 19.027 1.00 95.62 171 ARG A O 1
ATOM 1319 N N . GLY A 1 172 ? -26.642 4.676 20.502 1.00 95.50 172 GLY A N 1
ATOM 1320 C CA . GLY A 1 172 ? -26.943 3.804 21.640 1.00 95.50 172 GLY A CA 1
ATOM 1321 C C . GLY A 1 172 ? -25.901 2.718 21.915 1.00 95.50 172 GLY A C 1
ATOM 1322 O O . GLY A 1 172 ? -26.066 1.989 22.890 1.00 95.50 172 GLY A O 1
ATOM 1323 N N . GLY A 1 173 ? -24.818 2.639 21.132 1.00 94.94 173 GLY A N 1
ATOM 1324 C CA . GLY A 1 173 ? -23.658 1.798 21.442 1.00 94.94 173 GLY A CA 1
ATOM 1325 C C . GLY A 1 173 ? -23.035 2.196 22.784 1.00 94.94 173 GLY A C 1
ATOM 1326 O O . GLY A 1 173 ? -22.937 3.383 23.088 1.00 94.94 173 GLY A O 1
ATOM 1327 N N . GLN A 1 174 ? -22.674 1.207 23.607 1.00 95.31 174 GLN A N 1
ATOM 1328 C CA . GLN A 1 174 ? -22.154 1.423 24.971 1.00 95.31 174 GLN A CA 1
ATOM 1329 C C . GLN A 1 174 ? -20.764 0.822 25.201 1.00 95.31 174 GLN A C 1
ATOM 1331 O O . GLN A 1 174 ? -20.099 1.166 26.175 1.00 95.31 174 GLN A O 1
ATOM 1336 N N . ALA A 1 175 ? -20.339 -0.111 24.349 1.00 94.94 175 ALA A N 1
ATOM 1337 C CA . ALA A 1 175 ? -19.037 -0.748 24.471 1.00 94.94 175 ALA A CA 1
ATOM 1338 C C . ALA A 1 175 ? -18.000 0.066 23.680 1.00 94.94 175 ALA A C 1
ATOM 1340 O O . ALA A 1 175 ? -18.271 0.349 22.513 1.00 94.94 175 ALA A O 1
ATOM 1341 N N . PRO A 1 176 ? -16.843 0.425 24.268 1.00 95.62 176 PRO A N 1
ATOM 1342 C CA . PRO A 1 176 ? -15.799 1.149 23.553 1.00 95.62 176 PRO A CA 1
ATOM 1343 C C . PRO A 1 176 ? -15.206 0.280 22.440 1.00 95.62 176 PRO A C 1
ATOM 1345 O O . PRO A 1 176 ? -15.031 -0.931 22.598 1.00 95.62 176 PRO A O 1
ATOM 1348 N N . THR A 1 177 ? -14.883 0.909 21.319 1.00 94.88 177 THR A N 1
ATOM 1349 C CA . THR A 1 177 ? -14.373 0.273 20.102 1.00 94.88 177 THR A CA 1
ATOM 1350 C C . THR A 1 177 ? -13.070 0.921 19.631 1.00 94.88 177 THR A C 1
ATOM 1352 O O . THR A 1 177 ? -12.622 1.907 20.204 1.00 94.88 177 THR A O 1
ATOM 1355 N N . VAL A 1 178 ? -12.431 0.370 18.593 1.00 92.44 178 VAL A N 1
ATOM 1356 C CA . VAL A 1 178 ? -11.171 0.902 18.029 1.00 92.44 178 VAL A CA 1
ATOM 1357 C C . VAL A 1 178 ? -11.300 2.350 17.542 1.00 92.44 178 VAL A C 1
ATOM 1359 O O . VAL A 1 178 ? -10.329 3.096 17.611 1.00 92.44 178 VAL A O 1
ATOM 1362 N N . THR A 1 179 ? -12.465 2.743 17.024 1.00 93.00 179 THR A N 1
ATOM 1363 C CA . THR A 1 179 ? -12.697 4.088 16.462 1.00 93.00 179 THR A CA 1
ATOM 1364 C C . THR A 1 179 ? -13.312 5.095 17.435 1.00 93.00 179 THR A C 1
ATOM 1366 O O . THR A 1 179 ? -13.605 6.214 17.013 1.00 93.00 179 THR A O 1
ATOM 1369 N N . ASP A 1 180 ? -13.563 4.701 18.686 1.00 93.62 180 ASP A N 1
ATOM 1370 C CA . ASP A 1 180 ? -13.984 5.628 19.748 1.00 93.62 180 ASP A CA 1
ATOM 1371 C C . ASP A 1 180 ? -12.815 6.486 20.248 1.00 93.62 180 ASP A C 1
ATOM 1373 O O . ASP A 1 180 ? -13.026 7.711 20.406 1.00 93.62 180 ASP A O 1
#

Sequence (180 aa):
MDFKLSPQEEAFRDGLRRWLEVNAPGDWAKVRSRFATREEQIAFLRDWQRRLYEAGYVGLHWPTEYGGRGATIMEQAIFYEELARARAPELPNVIGLDMGGTSCDIGLVKDGELLQTIKSSVGKWDIAIPMLDVNTISAGGGTIARVDGVGNLVLGPDSAGADPGPVCYGRGGQAPTVTD

Secondary structure (DSSP, 8-state):
---PPPHHHHHHHHHHHHHHHHHS-S-HHHHGGG-SSHHHHHHHHHHHHHHHHHTT-SSTTS-GGGTS----HHHHHHHHHHHHHTTPPPPS-EEEEEE-SS-EEEEEEETTEE-EES-EEETTEEE---EE-EEEES--TTEEEEE-TTS-EEEEEEE-TTTT--GGG-SS--S-BTT-